Protein AF-A0A1J3HMT3-F1 (afdb_monomer_lite)

Sequence (133 aa):
KAFVSFVRAYKEHHCSHIFRWRDLAIGKLAMGYGLLYLPSISEVKQHRLSSEGFTPLKGISFDDIEFKDKYREKQRRQNLQARKEKREKGKNRSKKVVYACATTDANRVSRKRKLTGKQRQTMQTAEDEEELA

Radius of gyration: 26.02 Å; chains: 1; bounding box: 38×71×52 Å

Structure (mmCIF, N/CA/C/O backbone):
data_AF-A0A1J3HMT3-F1
#
_entry.id   AF-A0A1J3HMT3-F1
#
loop_
_atom_site.group_PDB
_atom_site.id
_atom_site.type_symbol
_atom_site.label_atom_id
_atom_site.label_alt_id
_atom_site.label_comp_id
_atom_site.label_asym_id
_atom_site.label_entity_id
_atom_site.label_seq_id
_atom_site.pdbx_PDB_ins_code
_atom_site.Cartn_x
_atom_site.Cartn_y
_atom_site.Cartn_z
_atom_site.occupancy
_atom_site.B_iso_or_equiv
_atom_site.auth_seq_id
_atom_site.auth_comp_id
_atom_site.auth_asym_id
_atom_site.auth_atom_id
_atom_site.pdbx_PDB_model_num
ATOM 1 N N . LYS A 1 1 ? 4.831 -7.161 6.206 1.00 76.56 1 LYS A N 1
ATOM 2 C CA . LYS A 1 1 ? 5.228 -5.831 5.660 1.00 76.56 1 LYS A CA 1
ATOM 3 C C . LYS A 1 1 ? 5.942 -5.909 4.295 1.00 76.56 1 LYS A C 1
ATOM 5 O O . LYS A 1 1 ? 6.246 -4.858 3.751 1.00 76.56 1 LYS A O 1
ATOM 10 N N . ALA A 1 2 ? 6.146 -7.102 3.718 1.00 87.12 2 ALA A N 1
ATOM 11 C CA . ALA A 1 2 ? 6.995 -7.330 2.542 1.00 87.12 2 ALA A CA 1
ATOM 12 C C . ALA A 1 2 ? 6.650 -6.493 1.293 1.00 87.12 2 ALA A C 1
ATOM 14 O O . ALA A 1 2 ? 7.535 -5.894 0.693 1.00 87.12 2 ALA A O 1
ATOM 15 N N . PHE A 1 3 ? 5.369 -6.390 0.930 1.00 89.12 3 PHE A N 1
ATOM 16 C CA . PHE A 1 3 ? 4.958 -5.639 -0.261 1.00 89.12 3 PHE A CA 1
ATOM 17 C C . PHE A 1 3 ? 5.327 -4.149 -0.187 1.00 89.12 3 PHE A C 1
ATOM 19 O O . PHE A 1 3 ? 5.867 -3.580 -1.127 1.00 89.12 3 PHE A O 1
ATOM 26 N N . VAL A 1 4 ? 5.087 -3.512 0.963 1.00 88.00 4 VAL A N 1
ATOM 27 C CA . VAL A 1 4 ? 5.377 -2.082 1.143 1.00 88.00 4 VAL A CA 1
ATOM 28 C C . VAL A 1 4 ? 6.882 -1.817 1.122 1.00 88.00 4 VAL A C 1
ATOM 30 O O . VAL A 1 4 ? 7.311 -0.821 0.548 1.00 88.00 4 VAL A O 1
ATOM 33 N N . SER A 1 5 ? 7.688 -2.701 1.718 1.00 89.69 5 SER A N 1
ATOM 34 C CA . SER A 1 5 ? 9.148 -2.581 1.651 1.00 89.69 5 SER A CA 1
ATOM 35 C C . SER A 1 5 ? 9.673 -2.767 0.229 1.00 89.69 5 SER A C 1
ATOM 37 O O . SER A 1 5 ? 10.544 -2.008 -0.173 1.00 89.69 5 SER A O 1
ATOM 39 N N . PHE A 1 6 ? 9.111 -3.698 -0.548 1.00 90.06 6 PHE A N 1
ATOM 40 C CA . PHE A 1 6 ? 9.486 -3.885 -1.952 1.00 90.06 6 PHE A CA 1
ATOM 41 C C . PHE A 1 6 ? 9.206 -2.628 -2.783 1.00 90.06 6 PHE A C 1
ATOM 43 O O . PHE A 1 6 ? 10.092 -2.126 -3.468 1.00 90.06 6 PHE A O 1
ATOM 50 N N . VAL A 1 7 ? 7.995 -2.073 -2.673 1.00 88.25 7 VAL A N 1
ATOM 51 C CA . VAL A 1 7 ? 7.603 -0.867 -3.420 1.00 88.25 7 VAL A CA 1
ATOM 52 C C . VAL A 1 7 ? 8.494 0.328 -3.054 1.00 88.25 7 VAL A C 1
ATOM 54 O O . VAL A 1 7 ? 8.882 1.097 -3.929 1.00 88.25 7 VAL A O 1
ATOM 57 N N . ARG A 1 8 ? 8.869 0.473 -1.776 1.00 87.25 8 ARG A N 1
ATOM 58 C CA . ARG A 1 8 ? 9.806 1.522 -1.338 1.00 87.25 8 ARG A CA 1
ATOM 59 C C . ARG A 1 8 ? 11.220 1.302 -1.865 1.00 87.25 8 ARG A C 1
ATOM 61 O O . ARG A 1 8 ? 11.795 2.241 -2.399 1.00 87.25 8 ARG A O 1
ATOM 68 N N . ALA A 1 9 ? 11.739 0.080 -1.787 1.00 88.75 9 ALA A N 1
ATOM 69 C CA . ALA A 1 9 ? 13.057 -0.251 -2.323 1.00 88.75 9 ALA A CA 1
ATOM 70 C C . ALA A 1 9 ? 13.135 0.010 -3.835 1.00 88.75 9 ALA A C 1
ATOM 72 O O . ALA A 1 9 ? 14.113 0.577 -4.308 1.00 88.75 9 ALA A O 1
ATOM 73 N N . TYR A 1 10 ? 12.076 -0.316 -4.583 1.00 88.56 10 TYR A N 1
ATOM 74 C CA . TYR A 1 10 ? 12.003 -0.051 -6.021 1.00 88.56 10 TYR A CA 1
ATOM 75 C C . TYR A 1 10 ? 12.016 1.457 -6.339 1.00 88.56 10 TYR A C 1
ATOM 77 O O . TYR A 1 10 ? 12.566 1.874 -7.353 1.00 88.56 10 TYR A O 1
ATOM 85 N N . LYS A 1 11 ? 11.443 2.291 -5.460 1.00 85.31 11 LYS A N 1
ATOM 86 C CA . LYS A 1 11 ? 11.442 3.757 -5.596 1.00 85.31 11 LYS A CA 1
ATOM 87 C C . LYS A 1 11 ? 12.795 4.383 -5.272 1.00 85.31 11 LYS A C 1
ATOM 89 O O . LYS A 1 11 ? 13.205 5.330 -5.931 1.00 85.31 11 LYS A O 1
ATOM 94 N N . GLU A 1 12 ? 13.426 3.908 -4.203 1.00 88.25 12 GLU A N 1
ATOM 95 C CA . GLU A 1 12 ? 14.674 4.453 -3.655 1.00 88.25 12 GLU A CA 1
ATOM 96 C C . GLU A 1 12 ? 15.915 3.933 -4.407 1.00 88.25 12 GLU A C 1
ATOM 98 O O . GLU A 1 12 ? 17.033 4.361 -4.135 1.00 88.25 12 GLU A O 1
ATOM 103 N N . HIS A 1 13 ? 15.731 3.036 -5.380 1.00 89.31 13 HIS A N 1
ATOM 104 C CA . HIS A 1 13 ? 16.812 2.466 -6.170 1.00 89.31 13 HIS A CA 1
ATOM 105 C C . HIS A 1 13 ? 17.491 3.503 -7.085 1.00 89.31 13 HIS A C 1
ATOM 107 O O . HIS A 1 13 ? 16.830 4.267 -7.788 1.00 89.31 13 HIS A O 1
ATOM 113 N N . HIS A 1 14 ? 18.827 3.480 -7.144 1.00 85.75 14 HIS A N 1
ATOM 114 C CA . HIS A 1 14 ? 19.615 4.443 -7.927 1.00 85.75 14 HIS A CA 1
ATOM 115 C C . HIS A 1 14 ? 19.499 4.254 -9.452 1.00 85.75 14 HIS A C 1
ATOM 117 O O . HIS A 1 14 ? 19.577 5.225 -10.203 1.00 85.75 14 HIS A O 1
ATOM 123 N N . CYS A 1 15 ? 19.265 3.030 -9.938 1.00 85.44 15 CYS A N 1
ATOM 124 C CA . CYS A 1 15 ? 19.120 2.756 -11.376 1.00 85.44 15 CYS A CA 1
ATOM 125 C C . CYS A 1 15 ? 17.690 3.013 -11.878 1.00 85.44 15 CYS A C 1
ATOM 127 O O . CYS A 1 15 ? 16.940 2.074 -12.152 1.00 85.44 15 CYS A O 1
ATOM 129 N N . SER A 1 16 ? 17.334 4.285 -12.038 1.00 81.12 16 SER A N 1
ATOM 130 C CA . SER A 1 16 ? 16.023 4.729 -12.538 1.00 81.12 16 SER A CA 1
ATOM 131 C C . SER A 1 16 ? 15.735 4.337 -13.995 1.00 81.12 16 SER A C 1
ATOM 133 O O . SER A 1 16 ? 14.574 4.261 -14.397 1.00 81.12 16 SER A O 1
ATOM 135 N N . HIS A 1 17 ? 16.778 4.079 -14.794 1.00 84.50 17 HIS A N 1
ATOM 136 C CA . HIS A 1 17 ? 16.636 3.721 -16.208 1.00 84.50 17 HIS A CA 1
ATOM 137 C C . HIS A 1 17 ? 16.177 2.270 -16.421 1.00 84.50 17 HIS A C 1
ATOM 139 O O . HIS A 1 17 ? 15.362 1.998 -17.304 1.00 84.50 17 HIS A O 1
ATOM 145 N N . ILE A 1 18 ? 16.684 1.352 -15.592 1.00 87.50 18 ILE A N 1
ATOM 146 C CA . ILE A 1 18 ? 16.323 -0.073 -15.614 1.00 87.50 18 ILE A CA 1
ATOM 147 C C . ILE A 1 18 ? 15.034 -0.282 -14.814 1.00 87.50 18 ILE A C 1
ATOM 149 O O . ILE A 1 18 ? 14.091 -0.908 -15.293 1.00 87.50 18 ILE A O 1
ATOM 153 N N . PHE A 1 19 ? 14.962 0.299 -13.613 1.00 85.50 19 PHE A N 1
ATOM 154 C CA . PHE A 1 19 ? 13.792 0.220 -12.744 1.00 85.50 19 PHE A CA 1
ATOM 155 C C . PHE A 1 19 ? 12.922 1.458 -12.908 1.00 85.50 19 PHE A C 1
ATOM 157 O O . PHE A 1 19 ? 12.933 2.395 -12.105 1.00 85.50 19 PHE A O 1
ATOM 164 N N . ARG A 1 20 ? 12.166 1.470 -14.004 1.00 85.69 20 ARG A N 1
ATOM 165 C CA . ARG A 1 20 ? 11.267 2.575 -14.320 1.00 85.69 20 ARG A CA 1
ATOM 166 C C . ARG A 1 20 ? 10.054 2.527 -13.408 1.00 85.69 20 ARG A C 1
ATOM 168 O O . ARG A 1 20 ? 9.203 1.650 -13.516 1.00 85.69 20 ARG A O 1
ATOM 175 N N . TRP A 1 21 ? 9.931 3.542 -12.560 1.00 83.44 21 TRP A N 1
ATOM 176 C CA . TRP A 1 21 ? 8.816 3.659 -11.621 1.00 83.44 21 TRP A CA 1
ATOM 177 C C . TRP A 1 21 ? 7.437 3.593 -12.291 1.00 83.44 21 TRP A C 1
ATOM 179 O O . TRP A 1 21 ? 6.523 2.980 -11.756 1.00 83.44 21 TRP A O 1
ATOM 189 N N . ARG A 1 22 ? 7.282 4.215 -13.466 1.00 82.88 22 ARG A N 1
ATOM 190 C CA . ARG A 1 22 ? 5.994 4.312 -14.177 1.00 82.88 22 ARG A CA 1
ATOM 191 C C . ARG A 1 22 ? 5.522 2.977 -14.749 1.00 82.88 22 ARG A C 1
ATOM 193 O O . ARG A 1 22 ? 4.321 2.751 -14.824 1.00 82.88 22 ARG A O 1
ATOM 200 N N . ASP A 1 23 ? 6.464 2.107 -15.096 1.00 85.19 23 ASP A N 1
ATOM 201 C CA . ASP A 1 23 ? 6.190 0.845 -15.787 1.00 85.19 23 ASP A CA 1
ATOM 202 C C . ASP A 1 23 ? 5.950 -0.301 -14.784 1.00 85.19 23 ASP A C 1
ATOM 204 O O . ASP A 1 23 ? 5.659 -1.436 -15.164 1.00 85.19 23 ASP A O 1
ATOM 208 N N . LEU A 1 24 ? 6.046 -0.018 -13.478 1.00 86.25 24 LEU A N 1
ATOM 209 C CA . LEU A 1 24 ? 5.816 -1.001 -12.430 1.00 86.25 24 LEU A CA 1
ATOM 210 C C . LEU A 1 24 ? 4.320 -1.332 -12.307 1.00 86.25 24 LEU A C 1
ATOM 212 O O . LEU A 1 24 ? 3.525 -0.565 -11.758 1.00 86.25 24 LEU A O 1
ATOM 216 N N . ALA A 1 25 ? 3.949 -2.533 -12.752 1.00 87.06 25 ALA A N 1
ATOM 217 C CA . ALA A 1 25 ? 2.598 -3.075 -12.622 1.00 87.06 25 ALA A CA 1
ATOM 218 C C . ALA A 1 25 ? 2.307 -3.541 -11.183 1.00 87.06 25 ALA A C 1
ATOM 220 O O . ALA A 1 25 ? 2.384 -4.727 -10.847 1.00 87.06 25 ALA A O 1
ATOM 221 N N . ILE A 1 26 ? 1.940 -2.594 -10.318 1.00 87.19 26 ILE A N 1
ATOM 222 C CA . ILE A 1 26 ? 1.659 -2.857 -8.899 1.00 87.19 26 ILE A CA 1
ATOM 223 C C . ILE A 1 26 ? 0.463 -3.787 -8.711 1.00 87.19 26 ILE A C 1
ATOM 225 O O . ILE A 1 26 ? 0.464 -4.585 -7.776 1.00 87.19 26 ILE A O 1
ATOM 229 N N . GLY A 1 27 ? -0.543 -3.715 -9.587 1.00 86.56 27 GLY A N 1
ATOM 230 C CA . GLY A 1 27 ? -1.726 -4.563 -9.464 1.00 86.56 27 GLY A CA 1
ATOM 231 C C . GLY A 1 27 ? -1.393 -6.052 -9.581 1.00 86.56 27 GLY A C 1
ATOM 232 O O . GLY A 1 27 ? -1.704 -6.828 -8.679 1.00 86.56 27 GLY A O 1
ATOM 233 N N . LYS A 1 28 ? -0.654 -6.431 -10.631 1.00 87.94 28 LYS A N 1
ATOM 234 C CA . LYS A 1 28 ? -0.172 -7.808 -10.839 1.00 87.94 28 LYS A CA 1
ATOM 235 C C . LYS A 1 28 ? 0.776 -8.265 -9.731 1.00 87.94 28 LYS A C 1
ATOM 237 O O . LYS A 1 28 ? 0.662 -9.387 -9.246 1.00 87.94 28 LYS A O 1
ATOM 242 N N . LEU A 1 29 ? 1.674 -7.382 -9.289 1.00 89.62 29 LEU A N 1
ATOM 243 C CA . LEU A 1 29 ? 2.557 -7.666 -8.160 1.00 89.62 29 LEU A CA 1
ATOM 244 C C . LEU A 1 29 ? 1.746 -7.969 -6.895 1.00 89.62 29 LEU A C 1
ATOM 246 O O . LEU A 1 29 ? 2.030 -8.932 -6.190 1.00 89.62 29 LEU A O 1
ATOM 250 N N . ALA A 1 30 ? 0.709 -7.177 -6.622 1.00 89.19 30 ALA A N 1
ATOM 251 C CA . ALA A 1 30 ? -0.132 -7.375 -5.453 1.00 89.19 30 ALA A CA 1
ATOM 252 C C . ALA A 1 30 ? -0.873 -8.721 -5.488 1.00 89.19 30 ALA A C 1
ATOM 254 O O . ALA A 1 30 ? -0.981 -9.375 -4.449 1.00 89.19 30 ALA A O 1
ATOM 255 N N . MET A 1 31 ? -1.301 -9.160 -6.676 1.00 88.31 31 MET A N 1
ATOM 256 C CA . MET A 1 31 ? -1.862 -10.498 -6.880 1.00 88.31 31 MET A CA 1
ATOM 257 C C . MET A 1 31 ? -0.831 -11.602 -6.611 1.00 88.31 31 MET A C 1
ATOM 259 O O . MET A 1 31 ? -1.147 -12.556 -5.907 1.00 88.31 31 MET A O 1
ATOM 263 N N . GLY A 1 32 ? 0.413 -11.452 -7.083 1.00 88.12 32 GLY A N 1
ATOM 264 C CA . GLY A 1 32 ? 1.499 -12.405 -6.804 1.00 88.12 32 GLY A CA 1
ATOM 265 C C . GLY A 1 32 ? 1.869 -12.499 -5.318 1.00 88.12 32 GLY A C 1
ATOM 266 O O . GLY A 1 32 ? 2.199 -13.572 -4.826 1.00 88.12 32 GLY A O 1
ATOM 267 N N . TYR A 1 33 ? 1.743 -11.395 -4.575 1.00 88.75 33 TYR A N 1
ATOM 268 C CA . TYR A 1 33 ? 1.884 -11.380 -3.113 1.00 88.75 33 TYR A CA 1
ATOM 269 C C . TYR A 1 33 ? 0.647 -11.915 -2.364 1.00 88.75 33 TYR A C 1
ATOM 271 O O . TYR A 1 33 ? 0.683 -11.984 -1.133 1.00 88.75 33 TYR A O 1
ATOM 279 N N . GLY A 1 34 ? -0.447 -12.254 -3.058 1.00 88.12 34 GLY A N 1
ATOM 280 C CA . GLY A 1 34 ? -1.682 -12.748 -2.442 1.00 88.12 34 GLY A CA 1
ATOM 281 C C . GLY A 1 34 ? -2.396 -11.705 -1.576 1.00 88.12 34 GLY A C 1
ATOM 282 O O . GLY A 1 34 ? -2.993 -12.039 -0.551 1.00 88.12 34 GLY A O 1
ATOM 283 N N . LEU A 1 35 ? -2.303 -10.420 -1.930 1.00 88.25 35 LEU A N 1
ATOM 284 C CA . LEU A 1 35 ? -2.940 -9.353 -1.159 1.00 88.25 35 LEU A CA 1
ATOM 285 C C . LEU A 1 35 ? -4.463 -9.386 -1.319 1.00 88.25 35 LEU A C 1
ATOM 287 O O . LEU A 1 35 ? -4.989 -9.215 -2.411 1.00 88.25 35 LEU A O 1
ATOM 291 N N . LEU A 1 36 ? -5.174 -9.494 -0.196 1.00 85.62 36 LEU A N 1
ATOM 292 C CA . LEU A 1 36 ? -6.639 -9.381 -0.150 1.00 85.62 36 LEU A CA 1
ATOM 293 C C . LEU A 1 36 ? -7.108 -7.938 -0.405 1.00 85.62 36 LEU A C 1
ATOM 295 O O . LEU A 1 36 ? -8.174 -7.696 -0.967 1.00 85.62 36 LEU A O 1
ATOM 299 N N . TYR A 1 37 ? -6.291 -6.973 0.027 1.00 84.00 37 TYR A N 1
ATOM 300 C CA . TYR A 1 37 ? -6.528 -5.541 -0.096 1.00 84.00 37 TYR A CA 1
ATOM 301 C C . TYR A 1 37 ? -5.213 -4.806 -0.371 1.00 84.00 37 TYR A C 1
ATOM 303 O O . TYR A 1 37 ? -4.179 -5.112 0.228 1.00 84.00 37 TYR A O 1
ATOM 311 N N . LEU A 1 38 ? -5.261 -3.800 -1.247 1.00 83.44 38 LEU A N 1
ATOM 312 C CA . LEU A 1 38 ? -4.114 -2.949 -1.553 1.00 83.44 38 LEU A CA 1
ATOM 313 C C . LEU A 1 38 ? -3.806 -2.010 -0.376 1.00 83.44 38 LEU A C 1
ATOM 315 O O . LEU A 1 38 ? -4.629 -1.156 -0.037 1.00 83.44 38 LEU A O 1
ATOM 319 N N . PRO A 1 39 ? -2.614 -2.088 0.240 1.00 83.19 39 PRO A N 1
ATOM 320 C CA . PRO A 1 39 ? -2.260 -1.199 1.333 1.00 83.19 39 PRO A CA 1
ATOM 321 C C . PRO A 1 39 ? -2.239 0.259 0.862 1.00 83.19 39 PRO A C 1
ATOM 323 O O . PRO A 1 39 ? -1.728 0.602 -0.201 1.00 83.19 39 PRO A O 1
ATOM 326 N N . SER A 1 40 ? -2.790 1.141 1.694 1.00 75.00 40 SER A N 1
ATOM 327 C CA . SER A 1 40 ? -2.977 2.555 1.369 1.00 75.00 40 SER A CA 1
ATOM 328 C C . SER A 1 40 ? -1.685 3.360 1.578 1.00 75.00 40 SER A C 1
ATOM 330 O O . SER A 1 40 ? -1.560 4.108 2.552 1.00 75.00 40 SER A O 1
ATOM 332 N N . ILE A 1 41 ? -0.717 3.193 0.677 1.00 80.31 41 ILE A N 1
ATOM 333 C CA . ILE A 1 41 ? 0.587 3.880 0.700 1.00 80.31 41 ILE A CA 1
ATOM 334 C C . ILE A 1 41 ? 0.581 5.159 -0.154 1.00 80.31 41 ILE A C 1
ATOM 336 O O . ILE A 1 41 ? -0.219 5.289 -1.083 1.00 80.31 41 ILE A O 1
ATOM 340 N N . SER A 1 42 ? 1.444 6.124 0.181 1.00 68.94 42 SER A N 1
ATOM 341 C CA . SER A 1 42 ? 1.585 7.417 -0.520 1.00 68.94 42 SER A CA 1
ATOM 342 C C . SER A 1 42 ? 1.800 7.255 -2.021 1.00 68.94 42 SER A C 1
ATOM 344 O O . SER A 1 42 ? 1.255 8.014 -2.817 1.00 68.94 42 SER A O 1
ATOM 346 N N . GLU A 1 43 ? 2.552 6.227 -2.383 1.00 72.44 43 GLU A N 1
ATOM 347 C CA . GLU A 1 43 ? 2.962 5.872 -3.733 1.00 72.44 43 GLU A CA 1
ATOM 348 C C . GLU A 1 43 ? 1.760 5.495 -4.606 1.00 72.44 43 GLU A C 1
ATOM 350 O O . GLU A 1 43 ? 1.623 5.979 -5.727 1.00 72.44 43 GLU A O 1
ATOM 355 N N . VAL A 1 44 ? 0.850 4.683 -4.063 1.00 69.56 44 VAL A N 1
ATOM 356 C CA . VAL A 1 44 ? -0.364 4.228 -4.758 1.00 69.56 44 VAL A CA 1
ATOM 357 C C . VAL A 1 44 ? -1.424 5.332 -4.777 1.00 69.56 44 VAL A C 1
ATOM 359 O O . VAL A 1 44 ? -2.122 5.509 -5.772 1.00 69.56 44 VAL A O 1
ATOM 362 N N . LYS A 1 45 ? -1.514 6.138 -3.711 1.00 67.00 45 LYS A N 1
ATOM 363 C CA . LYS A 1 45 ? -2.477 7.251 -3.612 1.00 67.00 45 LYS A CA 1
ATOM 364 C C . LYS A 1 45 ? -2.258 8.358 -4.638 1.00 67.00 45 LYS A C 1
ATOM 366 O O . LYS A 1 45 ? -3.201 9.065 -4.965 1.00 67.00 45 LYS A O 1
ATOM 371 N N . GLN A 1 46 ? -1.031 8.542 -5.118 1.00 66.25 46 GLN A N 1
ATOM 372 C CA . GLN A 1 46 ? -0.712 9.604 -6.073 1.00 66.25 46 GLN A CA 1
ATOM 373 C C . GLN A 1 46 ? -1.099 9.259 -7.525 1.00 66.25 46 GLN A C 1
ATOM 375 O O . GLN A 1 46 ? -0.785 10.046 -8.417 1.00 66.25 46 GLN A O 1
ATOM 380 N N . HIS A 1 47 ? -1.761 8.114 -7.771 1.00 61.94 47 HIS A N 1
ATOM 381 C CA . HIS A 1 47 ? -2.158 7.625 -9.104 1.00 61.94 47 HIS A CA 1
ATOM 382 C C . HIS A 1 47 ? -1.001 7.581 -10.119 1.00 61.94 47 HIS A C 1
ATOM 384 O O . HIS A 1 47 ? -1.210 7.640 -11.325 1.00 61.94 47 HIS A O 1
ATOM 390 N N . ARG A 1 48 ? 0.246 7.490 -9.641 1.00 62.84 48 ARG A N 1
ATOM 391 C CA . ARG A 1 48 ? 1.443 7.456 -10.500 1.00 62.84 48 ARG A CA 1
ATOM 392 C C . ARG A 1 48 ? 1.754 6.065 -11.042 1.00 62.84 48 ARG A C 1
ATOM 394 O O . ARG A 1 48 ? 2.692 5.929 -11.815 1.00 62.84 48 ARG A O 1
ATOM 401 N N . LEU A 1 49 ? 1.010 5.062 -10.591 1.00 69.00 49 LEU A N 1
ATOM 402 C CA . LEU A 1 49 ? 1.284 3.648 -10.791 1.00 69.00 49 LEU A CA 1
ATOM 403 C C . LEU A 1 49 ? 0.010 2.971 -11.276 1.00 69.00 49 LEU A C 1
ATOM 405 O O . LEU A 1 49 ? -1.059 3.186 -10.695 1.00 69.00 49 LEU A O 1
ATOM 409 N N . SER A 1 50 ? 0.130 2.142 -12.309 1.00 68.81 50 SER A N 1
ATOM 410 C CA . SER A 1 50 ? -1.004 1.389 -12.833 1.00 68.81 50 SER A CA 1
ATOM 411 C C . SER A 1 50 ? -1.443 0.328 -11.822 1.00 68.81 50 SER A C 1
ATOM 413 O O . SER A 1 50 ? -0.736 -0.643 -11.544 1.00 68.81 50 SER A O 1
ATOM 415 N N . SER A 1 51 ? -2.646 0.506 -11.270 1.00 69.81 51 SER A N 1
ATOM 416 C CA . SER A 1 51 ? -3.341 -0.488 -10.439 1.00 69.81 51 SER A CA 1
ATOM 417 C C . SER A 1 51 ? -4.035 -1.575 -11.271 1.00 69.81 51 SER A C 1
ATOM 419 O O . SER A 1 51 ? -4.870 -2.318 -10.758 1.00 69.81 51 SER A O 1
ATOM 421 N N . GLU A 1 52 ? -3.720 -1.652 -12.563 1.00 76.44 52 GLU A N 1
ATOM 422 C CA . GLU A 1 52 ? -4.297 -2.612 -13.494 1.00 76.44 52 GLU A CA 1
ATOM 423 C C . GLU A 1 52 ? -3.924 -4.048 -13.110 1.00 76.44 52 GLU A C 1
ATOM 425 O O . GLU A 1 52 ? -2.779 -4.359 -12.769 1.00 76.44 52 GLU A O 1
ATOM 430 N N . GLY A 1 53 ? -4.920 -4.932 -13.153 1.00 77.69 53 GLY A N 1
ATOM 431 C CA . GLY A 1 53 ? -4.755 -6.347 -12.824 1.00 77.69 53 GLY A CA 1
ATOM 432 C C . GLY A 1 53 ? -4.806 -6.681 -11.332 1.00 77.69 53 GLY A C 1
ATOM 433 O O . GLY A 1 53 ? -4.479 -7.808 -10.979 1.00 77.69 53 GLY A O 1
ATOM 434 N N . PHE A 1 54 ? -5.213 -5.754 -10.456 1.00 84.31 54 PHE A N 1
ATOM 435 C CA . PHE A 1 54 ? -5.582 -6.104 -9.082 1.00 84.31 54 PHE A CA 1
ATOM 436 C C . PHE A 1 54 ? -7.075 -6.408 -8.978 1.00 84.31 54 PHE A C 1
ATOM 438 O O . PHE A 1 54 ? -7.913 -5.554 -9.276 1.00 84.31 54 PHE A O 1
ATOM 445 N N . THR A 1 55 ? -7.411 -7.598 -8.493 1.00 83.12 55 THR A N 1
ATOM 446 C CA . THR A 1 55 ? -8.793 -7.979 -8.203 1.00 83.12 55 THR A CA 1
ATOM 447 C C . THR A 1 55 ? -8.968 -8.054 -6.688 1.00 83.12 55 THR A C 1
ATOM 449 O O . THR A 1 55 ? -8.547 -9.041 -6.085 1.00 83.12 55 THR A O 1
ATOM 452 N N . PRO A 1 56 ? -9.557 -7.027 -6.042 1.00 81.06 56 PRO A N 1
ATOM 453 C CA . PRO A 1 56 ? -9.818 -7.086 -4.611 1.00 81.06 56 PRO A CA 1
ATOM 454 C C . PRO A 1 56 ? -10.784 -8.226 -4.313 1.00 81.06 56 PRO A C 1
ATOM 456 O O . PRO A 1 56 ? -11.762 -8.431 -5.042 1.00 81.06 56 PRO A O 1
ATOM 459 N N . LEU A 1 57 ? -10.540 -8.930 -3.212 1.00 79.44 57 LEU A N 1
ATOM 460 C CA . LEU A 1 57 ? -11.440 -9.982 -2.775 1.00 79.44 57 LEU A CA 1
ATOM 461 C C . LEU A 1 57 ? -12.769 -9.353 -2.324 1.00 79.44 57 LEU A C 1
ATOM 463 O O . LEU A 1 57 ? -12.808 -8.546 -1.394 1.00 79.44 57 LEU A O 1
ATOM 467 N N . LYS A 1 58 ? -13.858 -9.691 -3.020 1.00 74.00 58 LYS A N 1
ATOM 468 C CA . LYS A 1 58 ? -15.207 -9.193 -2.726 1.00 74.00 58 LYS A CA 1
ATOM 469 C C . LYS A 1 58 ? -15.879 -10.118 -1.710 1.00 74.00 58 LYS A C 1
ATOM 471 O O . LYS A 1 58 ? -15.853 -11.329 -1.886 1.00 74.00 58 LYS A O 1
ATOM 476 N N . GLY A 1 59 ? -16.491 -9.540 -0.676 1.00 73.94 59 GLY A N 1
ATOM 477 C CA . GLY A 1 59 ? -17.316 -10.271 0.297 1.00 73.94 59 GLY A CA 1
ATOM 478 C C . GLY A 1 59 ? -16.731 -10.414 1.704 1.00 73.94 59 GLY A C 1
ATOM 479 O O . GLY A 1 59 ? -17.407 -10.963 2.565 1.00 73.94 59 GLY A O 1
ATOM 480 N N . ILE A 1 60 ? -15.523 -9.900 1.971 1.00 75.31 60 ILE A N 1
ATOM 481 C CA . ILE A 1 60 ? -14.931 -9.920 3.318 1.00 75.31 60 ILE A CA 1
ATOM 482 C C . ILE A 1 60 ? -14.747 -8.494 3.835 1.00 75.31 60 ILE A C 1
ATOM 484 O O . ILE A 1 60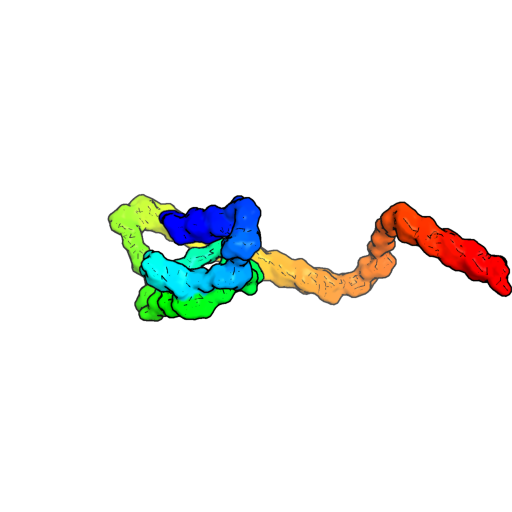 ? -13.946 -7.719 3.308 1.00 75.31 60 ILE A O 1
ATOM 488 N N . SER A 1 61 ? -15.465 -8.165 4.904 1.00 77.06 61 SER A N 1
ATOM 489 C CA . SER A 1 61 ? -15.267 -6.941 5.674 1.00 77.06 61 SER A CA 1
ATOM 490 C C . SER A 1 61 ? -14.212 -7.180 6.752 1.00 77.06 61 SER A C 1
ATOM 492 O O . SER A 1 61 ? -14.448 -7.887 7.726 1.00 77.06 61 SER A O 1
ATOM 494 N N . PHE A 1 62 ? -13.033 -6.570 6.614 1.00 75.62 62 PHE A N 1
ATOM 495 C CA . PHE A 1 62 ? -11.957 -6.702 7.613 1.00 75.62 62 PHE A CA 1
ATOM 496 C C . PHE A 1 62 ? -12.302 -6.091 8.975 1.00 75.62 62 PHE A C 1
ATOM 498 O O . PHE A 1 62 ? -11.676 -6.432 9.976 1.00 75.62 62 PHE A O 1
ATOM 505 N N . ASP A 1 63 ? -13.265 -5.170 9.015 1.00 77.88 63 ASP A N 1
ATOM 506 C CA . ASP A 1 63 ? -13.688 -4.523 10.256 1.00 77.88 63 ASP A CA 1
ATOM 507 C C . ASP A 1 63 ? -14.476 -5.476 11.170 1.00 77.88 63 ASP A C 1
ATOM 509 O O . ASP A 1 63 ? -14.405 -5.309 12.395 1.00 77.88 63 ASP A O 1
ATOM 513 N N . ASP A 1 64 ? -15.123 -6.487 10.579 1.00 82.25 64 ASP A N 1
ATOM 514 C CA . ASP A 1 64 ? -15.973 -7.475 11.254 1.00 82.25 64 ASP A CA 1
ATOM 515 C C . ASP A 1 64 ? -15.162 -8.630 11.862 1.00 82.25 64 ASP A C 1
ATOM 517 O O . ASP A 1 64 ? -15.659 -9.377 12.701 1.00 82.25 64 ASP A O 1
ATOM 521 N N . ILE A 1 65 ? -13.891 -8.772 11.474 1.00 83.69 65 ILE A N 1
ATOM 522 C CA . ILE A 1 65 ? -13.005 -9.814 11.994 1.00 83.69 65 ILE A CA 1
ATOM 523 C C . ILE A 1 65 ? -12.463 -9.371 13.357 1.00 83.69 65 ILE A C 1
ATOM 525 O O . ILE A 1 65 ? -11.652 -8.444 13.453 1.00 83.69 65 ILE A O 1
ATOM 529 N N . GLU A 1 66 ? -12.895 -10.046 14.421 1.00 87.38 66 GLU A N 1
ATOM 530 C CA . GLU A 1 66 ? -12.435 -9.771 15.782 1.00 87.38 66 GLU A CA 1
ATOM 531 C C . GLU A 1 66 ? -11.031 -10.334 16.043 1.00 87.38 66 GLU A C 1
ATOM 533 O O . GLU A 1 66 ? -10.656 -11.412 15.570 1.00 87.38 66 GLU A O 1
ATOM 538 N N . PHE A 1 67 ? -10.232 -9.617 16.838 1.00 87.25 67 PHE A N 1
ATOM 539 C CA . PHE A 1 67 ? -8.981 -10.178 17.340 1.00 87.25 67 PHE A CA 1
ATOM 540 C C . PHE A 1 67 ? -9.247 -11.264 18.388 1.00 87.25 67 PHE A C 1
ATOM 542 O O . PHE A 1 67 ? -10.074 -11.099 19.279 1.00 87.25 67 PHE A O 1
ATOM 549 N N . LYS A 1 68 ? -8.444 -12.337 18.351 1.00 90.44 68 LYS A N 1
ATOM 550 C CA . LYS A 1 68 ? -8.459 -13.401 19.372 1.00 90.44 68 LYS A CA 1
ATOM 551 C C . LYS A 1 68 ? -8.222 -12.865 20.793 1.00 90.44 68 LYS A C 1
ATOM 553 O O . LYS A 1 68 ? -8.748 -13.408 21.758 1.00 90.44 68 LYS A O 1
ATOM 558 N N . ASP A 1 69 ? -7.410 -11.816 20.917 1.00 93.38 69 ASP A N 1
ATOM 559 C CA . ASP A 1 69 ? -7.105 -11.165 22.188 1.00 93.38 69 ASP A CA 1
ATOM 560 C C . ASP A 1 69 ? -8.069 -10.001 22.467 1.00 93.38 69 ASP A C 1
ATOM 562 O O . ASP A 1 69 ? -8.122 -9.008 21.732 1.00 93.38 69 ASP A O 1
ATOM 566 N N . LYS A 1 70 ? -8.791 -10.112 23.587 1.00 90.94 70 LYS A N 1
ATOM 567 C CA . LYS A 1 70 ? -9.798 -9.149 24.047 1.00 90.94 70 LYS A CA 1
ATOM 568 C C . LYS A 1 70 ? -9.201 -7.778 24.377 1.00 90.94 70 LYS A C 1
ATOM 570 O O . LYS A 1 70 ? -9.857 -6.761 24.142 1.00 90.94 70 LYS A O 1
ATOM 575 N N . TYR A 1 71 ? -7.972 -7.718 24.899 1.00 90.81 71 TYR A N 1
ATOM 576 C CA . TYR A 1 71 ? -7.327 -6.438 25.221 1.00 90.81 71 TYR A CA 1
ATOM 577 C C . TYR A 1 71 ? -7.011 -5.658 23.942 1.00 90.81 71 TYR A C 1
ATOM 579 O O . TYR A 1 71 ? -7.353 -4.478 23.800 1.00 90.81 71 TYR A O 1
ATOM 587 N N . ARG A 1 72 ? -6.439 -6.362 22.964 1.00 89.12 72 ARG A N 1
ATOM 588 C CA . ARG A 1 72 ? -6.121 -5.814 21.646 1.00 89.12 72 ARG A CA 1
ATOM 589 C C . ARG A 1 72 ? -7.372 -5.361 20.893 1.00 89.12 72 ARG A C 1
ATOM 591 O O . ARG A 1 72 ? -7.337 -4.318 20.238 1.00 89.12 72 ARG A O 1
ATOM 598 N N . GLU A 1 73 ? -8.481 -6.088 21.019 1.00 89.06 73 GLU A N 1
ATOM 599 C CA . GLU A 1 73 ? -9.755 -5.695 20.410 1.00 89.06 73 GLU A CA 1
ATOM 600 C C . GLU A 1 73 ? -10.339 -4.427 21.050 1.00 89.06 73 GLU A C 1
ATOM 602 O O . GLU A 1 73 ? -10.772 -3.516 20.339 1.00 89.06 73 GLU A O 1
ATOM 607 N N . LYS A 1 74 ? -10.267 -4.293 22.381 1.00 89.06 74 LYS A N 1
ATOM 608 C CA . LYS A 1 74 ? -10.687 -3.065 23.077 1.00 89.06 74 LYS A CA 1
ATOM 609 C C . LYS A 1 74 ? -9.897 -1.848 22.585 1.00 89.06 74 LYS A C 1
ATOM 611 O O . LYS A 1 74 ? -10.491 -0.819 22.254 1.00 89.06 74 LYS A O 1
ATOM 616 N N . GLN A 1 75 ? -8.576 -1.979 22.469 1.00 89.94 75 GLN A N 1
ATOM 617 C CA . GLN A 1 75 ? -7.715 -0.914 21.950 1.00 89.94 75 GLN A CA 1
ATOM 618 C C . GLN A 1 75 ? -8.007 -0.604 20.471 1.00 89.94 75 GLN A C 1
ATOM 620 O O . GLN A 1 75 ? -8.041 0.565 20.073 1.00 89.94 75 GLN A O 1
ATOM 625 N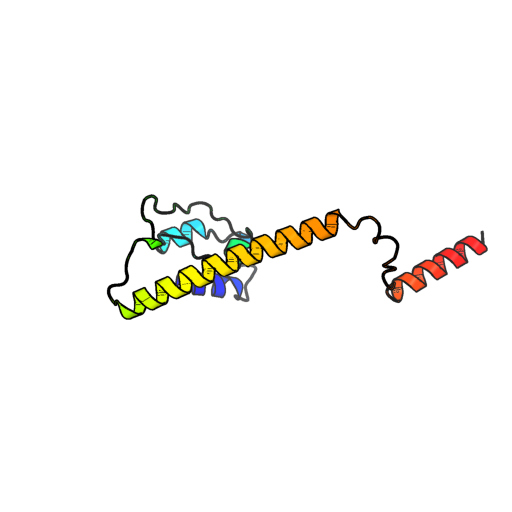 N . ARG A 1 76 ? -8.270 -1.629 19.645 1.00 88.88 76 ARG A N 1
ATOM 626 C CA . ARG A 1 76 ? -8.672 -1.454 18.239 1.00 88.88 76 ARG A CA 1
ATOM 627 C C . ARG A 1 76 ? -9.946 -0.621 18.131 1.00 88.88 76 ARG A C 1
ATOM 629 O O . ARG A 1 76 ? -9.961 0.346 17.369 1.00 88.88 76 ARG A O 1
ATOM 636 N N . ARG A 1 77 ? -10.985 -0.962 18.899 1.00 87.06 77 ARG A N 1
ATOM 637 C CA . ARG A 1 77 ? -12.280 -0.259 18.888 1.00 87.06 77 ARG A CA 1
ATOM 638 C C . ARG A 1 77 ? -12.132 1.211 19.282 1.00 87.06 77 ARG A C 1
ATOM 640 O O . ARG A 1 77 ? -12.648 2.072 18.571 1.00 87.06 77 ARG A O 1
ATOM 647 N N . GLN A 1 78 ? -11.351 1.506 20.325 1.00 90.19 78 GLN A N 1
ATOM 648 C CA . GLN A 1 78 ? -11.048 2.887 20.731 1.00 90.19 78 GLN A CA 1
ATOM 649 C C . GLN A 1 78 ? -10.331 3.671 19.621 1.00 90.19 78 GLN A C 1
ATOM 651 O O . GLN A 1 78 ? -10.734 4.780 19.268 1.00 90.19 78 GLN A O 1
ATOM 656 N N . ASN A 1 79 ? -9.308 3.075 19.002 1.00 88.38 79 ASN A N 1
ATOM 657 C CA . ASN A 1 79 ? -8.585 3.704 17.895 1.00 88.38 79 ASN A CA 1
ATOM 658 C C . ASN A 1 79 ? -9.483 3.940 16.672 1.00 88.38 79 ASN A C 1
ATOM 660 O O . ASN A 1 79 ? -9.354 4.959 15.991 1.00 88.38 79 ASN A O 1
ATOM 664 N N . LEU A 1 80 ? -10.392 3.008 16.384 1.00 86.06 80 LEU A N 1
ATOM 665 C CA . LEU A 1 80 ? -11.322 3.096 15.262 1.00 86.06 80 LEU A CA 1
ATOM 666 C C . LEU A 1 80 ? -12.337 4.228 15.472 1.00 86.06 80 LEU A C 1
ATOM 668 O O . LEU A 1 80 ? -12.559 5.015 14.548 1.00 86.06 80 LEU A O 1
ATOM 672 N N . GLN A 1 81 ? -12.877 4.370 16.686 1.00 87.62 81 GLN A N 1
ATOM 673 C CA . GLN A 1 81 ? -13.739 5.493 17.076 1.00 87.62 81 GLN A CA 1
ATOM 674 C C . GLN A 1 81 ? -13.001 6.834 16.963 1.00 87.62 81 GLN A C 1
ATOM 676 O O . GLN A 1 81 ? -13.440 7.717 16.225 1.00 87.62 81 GLN A O 1
ATOM 681 N N . ALA A 1 82 ? -11.809 6.947 17.556 1.00 89.25 82 ALA A N 1
ATOM 682 C CA . ALA A 1 82 ? -11.000 8.165 17.482 1.00 89.25 82 ALA A CA 1
ATOM 683 C C . ALA A 1 82 ? -10.664 8.566 16.031 1.00 89.25 82 ALA A C 1
ATOM 685 O O . ALA A 1 82 ? -10.599 9.752 15.689 1.00 89.25 82 ALA A O 1
ATOM 686 N N . ARG A 1 83 ? -10.455 7.586 15.141 1.00 85.69 83 ARG A N 1
ATOM 687 C CA . ARG A 1 83 ? -10.176 7.836 13.719 1.00 85.69 83 ARG A CA 1
ATOM 688 C C . ARG A 1 83 ? -11.420 8.296 12.954 1.00 85.69 83 ARG A C 1
ATOM 690 O O . ARG A 1 83 ? -11.284 9.156 12.080 1.00 85.69 83 ARG A O 1
ATOM 697 N N . LYS A 1 84 ? -12.607 7.769 13.281 1.00 85.38 84 LYS A N 1
ATOM 698 C CA . LYS A 1 84 ? -13.896 8.234 12.732 1.00 85.38 84 LYS A CA 1
ATOM 699 C C . LYS A 1 84 ? -14.163 9.687 13.133 1.00 85.38 84 LYS A C 1
ATOM 701 O O . LYS A 1 84 ? -14.338 10.526 12.250 1.00 85.38 84 LYS A O 1
ATOM 706 N N . GLU A 1 85 ? -14.027 10.014 14.416 1.00 85.75 85 GLU A N 1
ATOM 707 C CA . GLU A 1 85 ? -14.220 11.382 14.917 1.00 85.75 85 GLU A CA 1
ATOM 708 C C . GLU A 1 85 ? -13.251 12.392 14.287 1.00 85.75 85 GLU A C 1
ATOM 710 O O . GLU A 1 85 ? -13.647 13.487 13.880 1.00 85.75 85 GLU A O 1
ATOM 715 N N . LYS A 1 86 ? -11.961 12.040 14.165 1.00 83.56 86 LYS A N 1
ATOM 716 C CA . LYS A 1 86 ? -10.970 12.904 13.497 1.00 83.56 86 LYS A CA 1
ATOM 717 C C . LYS A 1 86 ? -11.324 13.147 12.029 1.00 83.56 86 LYS A C 1
ATOM 719 O O . LYS A 1 86 ? -11.139 14.261 11.534 1.00 83.56 86 LYS A O 1
ATOM 724 N N . ARG A 1 87 ? -11.844 12.131 11.332 1.00 80.38 87 ARG A N 1
ATOM 725 C CA . ARG A 1 87 ? -12.256 12.246 9.925 1.00 80.38 87 ARG A CA 1
ATOM 726 C C . ARG A 1 87 ? -13.470 13.162 9.768 1.00 80.38 87 ARG A C 1
ATOM 728 O O . ARG A 1 87 ? -13.487 13.979 8.849 1.00 80.38 87 ARG A O 1
ATOM 735 N N . GLU A 1 88 ? -14.441 13.078 10.671 1.00 76.56 88 GLU A N 1
ATOM 736 C CA . GLU A 1 88 ? -15.618 13.957 10.679 1.00 76.56 88 GLU A CA 1
ATOM 737 C C . GLU A 1 88 ? -15.246 15.409 10.993 1.00 76.56 88 GLU A C 1
ATOM 739 O O . GLU A 1 88 ? -15.598 16.319 10.237 1.00 76.56 88 GLU A O 1
ATOM 744 N N . LYS A 1 89 ? -14.424 15.633 12.026 1.00 73.62 89 LYS A N 1
ATOM 745 C CA . LYS A 1 89 ? -13.913 16.971 12.372 1.00 73.62 89 LYS A CA 1
ATOM 746 C C . LYS A 1 89 ? -13.091 17.585 11.228 1.00 73.62 89 LYS A C 1
ATOM 748 O O . LYS A 1 89 ? -13.229 18.774 10.943 1.00 73.62 89 LYS A O 1
ATOM 753 N N . GLY A 1 90 ? -12.281 16.789 10.525 1.00 71.50 90 GLY A N 1
ATOM 754 C CA . GLY A 1 90 ? -11.520 17.231 9.349 1.00 71.50 90 GLY A CA 1
ATOM 755 C C . GLY A 1 90 ? -12.396 17.584 8.137 1.00 71.50 90 GLY A C 1
ATOM 756 O O . GLY A 1 90 ? -12.137 18.575 7.447 1.00 71.50 90 GLY A O 1
ATOM 757 N N . LYS A 1 9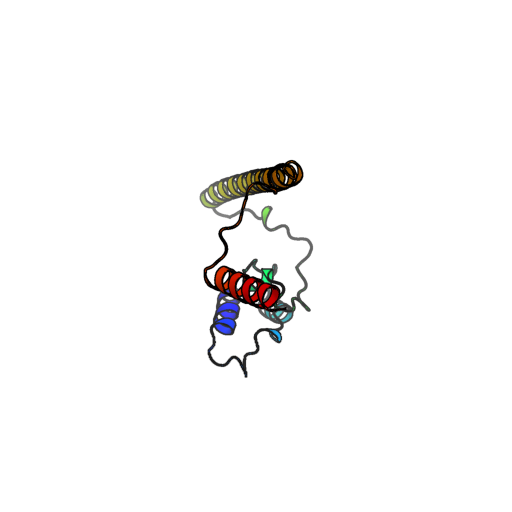1 ? -13.476 16.828 7.898 1.00 63.47 91 LYS A N 1
ATOM 758 C CA . LYS A 1 91 ? -14.437 17.110 6.817 1.00 63.47 91 LYS A CA 1
ATOM 759 C C . LYS A 1 91 ? -15.244 18.383 7.099 1.00 63.47 91 LYS A C 1
ATOM 761 O O . LYS A 1 91 ? -15.479 19.172 6.190 1.00 63.47 91 LYS A O 1
ATOM 766 N N . ASN A 1 92 ? -15.590 18.636 8.360 1.00 61.25 92 ASN A N 1
ATOM 767 C CA . ASN A 1 92 ? -16.272 19.872 8.755 1.00 61.25 92 ASN A CA 1
ATOM 768 C C . ASN A 1 92 ? -15.339 21.092 8.709 1.00 61.25 92 ASN A C 1
ATOM 770 O O . ASN A 1 92 ? -15.752 22.160 8.260 1.00 61.25 92 ASN A O 1
ATOM 774 N N . ARG A 1 93 ? -14.061 20.940 9.084 1.00 60.16 93 ARG A N 1
ATOM 775 C CA . ARG A 1 93 ? -13.054 22.008 8.942 1.00 60.16 93 ARG A CA 1
ATOM 776 C C . ARG A 1 93 ? -12.784 22.374 7.481 1.00 60.16 93 ARG A C 1
ATOM 778 O O . ARG A 1 93 ? -12.768 23.556 7.161 1.00 60.16 93 ARG A O 1
ATOM 785 N N . SER A 1 94 ? -12.621 21.392 6.595 1.00 59.19 94 SER A N 1
ATOM 786 C CA . SER A 1 94 ? -12.412 21.652 5.159 1.00 59.19 94 SER A CA 1
ATOM 787 C C . SER A 1 94 ? -13.629 22.314 4.506 1.00 59.19 94 SER A C 1
ATOM 789 O O . SER A 1 94 ? -13.458 23.295 3.789 1.00 59.19 94 SER A O 1
ATOM 791 N N . LYS A 1 95 ? -14.856 21.881 4.830 1.00 59.22 95 LYS A N 1
ATOM 792 C CA . LYS A 1 95 ? -16.085 22.565 4.386 1.00 59.22 95 LYS A CA 1
ATOM 793 C C . LYS A 1 95 ? -16.166 24.015 4.879 1.00 59.22 95 LYS A C 1
ATOM 795 O O . LYS A 1 95 ? -16.530 24.891 4.102 1.00 59.22 95 LYS A O 1
ATOM 800 N N . LYS A 1 96 ? -15.780 24.287 6.133 1.00 56.47 96 LYS A N 1
ATOM 801 C CA . LYS A 1 96 ? -15.778 25.647 6.700 1.00 56.47 96 LYS A CA 1
ATOM 802 C C . LYS A 1 96 ? -14.749 26.564 6.025 1.00 56.47 96 LYS A C 1
ATOM 804 O O . LYS A 1 96 ? -15.048 27.730 5.804 1.00 56.47 96 LYS A O 1
ATOM 809 N N . VAL A 1 97 ? -13.573 26.045 5.659 1.00 58.62 97 VAL A N 1
ATOM 810 C CA . VAL A 1 97 ? -12.545 26.806 4.920 1.00 58.62 97 VAL A CA 1
ATOM 811 C C . VAL A 1 97 ? -12.989 27.106 3.485 1.00 58.62 97 VAL A C 1
ATOM 813 O O . VAL A 1 97 ? -12.800 28.226 3.020 1.00 58.62 97 VAL A O 1
ATOM 816 N N . VAL A 1 98 ? -13.618 26.147 2.798 1.00 57.94 98 VAL A N 1
ATOM 817 C CA . VAL A 1 98 ? -14.143 26.359 1.436 1.00 57.94 98 VAL A CA 1
ATOM 818 C C . VAL A 1 98 ? -15.279 27.387 1.440 1.00 57.94 98 VAL A C 1
ATOM 820 O O . VAL A 1 98 ? -15.272 28.296 0.615 1.00 57.94 98 VAL A O 1
ATOM 823 N N . TYR A 1 99 ? -16.199 27.309 2.407 1.00 55.38 99 TYR A N 1
ATOM 824 C CA . TYR A 1 99 ? -17.293 28.276 2.535 1.00 55.38 99 TYR A CA 1
ATOM 825 C C . TYR A 1 99 ? -16.787 29.682 2.896 1.00 55.38 99 TYR A C 1
ATOM 827 O O . TYR A 1 99 ? -17.196 30.656 2.277 1.00 55.38 99 TYR A O 1
ATOM 835 N N . ALA A 1 100 ? -15.830 29.791 3.825 1.00 54.12 100 ALA A N 1
ATOM 836 C CA . ALA A 1 100 ? -15.227 31.074 4.192 1.00 54.12 100 ALA A CA 1
ATOM 837 C C . ALA A 1 100 ? -14.461 31.733 3.030 1.00 54.12 100 ALA A C 1
ATOM 839 O O . ALA A 1 100 ? -14.457 32.955 2.929 1.00 54.12 100 ALA A O 1
ATOM 840 N N . CYS A 1 101 ? -13.840 30.943 2.147 1.00 49.34 101 CYS A N 1
ATOM 841 C CA . CYS A 1 101 ? -13.163 31.453 0.951 1.00 49.34 101 CYS A CA 1
ATOM 842 C C . CYS A 1 101 ? -14.163 31.969 -0.102 1.00 49.34 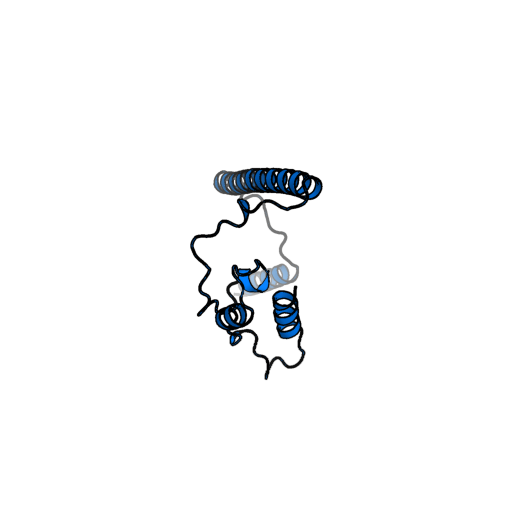101 CYS A C 1
ATOM 844 O O . CYS A 1 101 ? -13.889 32.973 -0.751 1.00 49.34 101 CYS A O 1
ATOM 846 N N . ALA A 1 102 ? -15.330 31.325 -0.232 1.00 54.97 102 ALA A N 1
ATOM 847 C CA . ALA A 1 102 ? -16.384 31.725 -1.167 1.00 54.97 102 ALA A CA 1
ATOM 848 C C . ALA A 1 102 ? -17.148 32.989 -0.726 1.00 54.97 102 ALA A C 1
ATOM 850 O O . ALA A 1 102 ? -17.608 33.751 -1.567 1.00 54.97 102 ALA A O 1
ATOM 851 N N . THR A 1 103 ? -17.272 33.248 0.581 1.00 56.94 103 THR A N 1
ATOM 852 C CA . THR A 1 103 ? -17.989 34.432 1.097 1.00 56.94 103 THR A CA 1
ATOM 853 C C . THR A 1 103 ? -17.130 35.696 1.190 1.00 56.94 103 THR A C 1
ATOM 855 O O . THR A 1 103 ? -17.660 36.775 1.435 1.00 56.94 103 THR A O 1
ATOM 858 N N . THR A 1 104 ? -15.808 35.599 1.020 1.00 52.12 104 THR A N 1
ATOM 859 C CA . THR A 1 104 ? -14.893 36.752 1.101 1.00 52.12 104 THR A CA 1
ATOM 860 C C . THR A 1 104 ? -14.303 37.125 -0.259 1.00 52.12 104 THR A C 1
ATOM 862 O O . THR A 1 104 ? -13.088 37.263 -0.381 1.00 52.12 104 THR A O 1
ATOM 865 N N . ASP A 1 105 ? -15.135 37.325 -1.283 1.00 51.06 105 ASP A N 1
ATOM 866 C CA . ASP A 1 105 ? -14.689 38.016 -2.507 1.00 51.06 105 ASP A CA 1
ATOM 867 C C . ASP A 1 105 ? -14.444 39.520 -2.244 1.00 51.06 105 ASP A C 1
ATOM 869 O O . ASP A 1 105 ? -13.535 40.127 -2.806 1.00 51.06 105 ASP A O 1
ATOM 873 N N . ALA A 1 106 ? -15.127 40.102 -1.248 1.00 50.34 106 ALA A N 1
ATOM 874 C CA . ALA A 1 106 ? -14.959 41.504 -0.847 1.00 50.34 10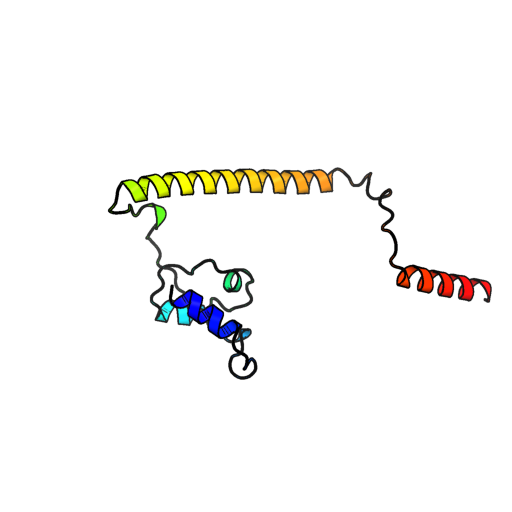6 ALA A CA 1
ATOM 875 C C . ALA A 1 106 ? -13.581 41.848 -0.236 1.00 50.34 106 ALA A C 1
ATOM 877 O O . ALA A 1 106 ? -13.240 43.019 -0.107 1.00 50.34 106 ALA A O 1
ATOM 878 N N . ASN A 1 107 ? -12.764 40.853 0.140 1.00 50.97 107 ASN A N 1
ATOM 879 C CA . ASN A 1 107 ? -11.472 41.070 0.813 1.00 50.97 107 ASN A CA 1
ATOM 880 C C . ASN A 1 107 ? -10.257 40.637 -0.033 1.00 50.97 107 ASN A C 1
ATOM 882 O O . ASN A 1 107 ? -9.140 40.490 0.474 1.00 50.97 107 ASN A O 1
ATOM 886 N N . ARG A 1 108 ? -10.460 40.414 -1.340 1.00 49.88 108 ARG A N 1
ATOM 887 C CA . ARG A 1 108 ? -9.380 40.109 -2.294 1.00 49.88 108 ARG A CA 1
ATOM 888 C C . ARG A 1 108 ? -8.609 41.362 -2.734 1.00 49.88 108 ARG A C 1
ATOM 890 O O . ARG A 1 108 ? -7.451 41.245 -3.121 1.00 49.88 108 ARG A O 1
ATOM 897 N N . VAL A 1 109 ? -9.208 42.547 -2.585 1.00 47.41 109 VAL A N 1
ATOM 898 C CA . VAL A 1 109 ? -8.619 43.847 -2.965 1.00 47.41 109 VAL A CA 1
ATOM 899 C C . VAL A 1 109 ? -7.546 44.332 -1.968 1.00 47.41 109 VAL A C 1
ATOM 901 O O . VAL A 1 109 ? -6.658 45.092 -2.339 1.00 47.41 109 VAL A O 1
ATOM 904 N N . SER A 1 110 ? -7.541 43.849 -0.719 1.00 47.38 110 SER A N 1
ATOM 905 C CA . SER A 1 110 ? -6.656 44.365 0.344 1.00 47.38 110 SER A CA 1
ATOM 906 C C . SER A 1 110 ? -5.355 43.576 0.556 1.00 47.38 110 SER A C 1
ATOM 908 O O . SER A 1 110 ? -4.430 44.066 1.205 1.00 47.38 110 SER A O 1
ATOM 910 N N . ARG A 1 111 ? -5.208 42.375 -0.019 1.00 55.38 111 ARG A N 1
ATOM 911 C CA . ARG A 1 111 ? -3.944 41.619 0.048 1.00 55.38 111 ARG A CA 1
ATOM 912 C C . ARG A 1 111 ? -3.044 41.969 -1.134 1.00 55.38 111 ARG A C 1
ATOM 914 O O . ARG A 1 111 ? -2.833 41.140 -2.019 1.00 55.38 111 ARG A O 1
ATOM 921 N N . LYS A 1 112 ? -2.455 43.173 -1.112 1.00 55.44 112 LYS A N 1
ATOM 922 C CA . LYS A 1 112 ? -1.264 43.474 -1.925 1.00 55.44 112 LYS A CA 1
ATOM 923 C C . LYS A 1 112 ? -0.185 42.449 -1.566 1.00 55.44 112 LYS A C 1
ATOM 925 O O . LYS A 1 112 ? 0.462 42.537 -0.522 1.00 55.44 112 LYS A O 1
ATOM 930 N N . ARG A 1 113 ? -0.032 41.417 -2.400 1.00 64.62 113 ARG A N 1
ATOM 931 C CA . ARG A 1 113 ? 1.087 40.475 -2.309 1.00 64.62 113 ARG A CA 1
ATOM 932 C C . ARG A 1 113 ? 2.358 41.307 -2.439 1.00 64.62 113 ARG A C 1
ATOM 934 O O . ARG A 1 113 ? 2.506 42.044 -3.408 1.00 64.62 113 ARG A O 1
ATOM 941 N N . LYS A 1 114 ? 3.252 41.233 -1.451 1.00 65.62 114 LYS A N 1
ATOM 942 C CA . LYS A 1 114 ? 4.563 41.882 -1.541 1.00 65.62 114 LYS A CA 1
ATOM 943 C C . LYS A 1 114 ? 5.292 41.272 -2.746 1.00 65.62 114 LYS A C 1
ATOM 945 O O . LYS A 1 114 ? 5.638 40.094 -2.707 1.00 65.62 114 LYS A O 1
ATOM 950 N N . LEU A 1 115 ? 5.445 42.050 -3.819 1.00 65.50 115 LEU A N 1
ATOM 951 C CA . LEU A 1 115 ? 6.176 41.650 -5.023 1.00 65.50 115 LEU A CA 1
ATOM 952 C C . LEU A 1 115 ? 7.612 41.278 -4.645 1.00 65.50 115 LEU A C 1
ATOM 954 O O . LEU A 1 115 ? 8.241 41.953 -3.823 1.00 65.50 115 LEU A O 1
ATOM 958 N N . THR A 1 116 ? 8.118 40.192 -5.223 1.00 73.19 116 THR A N 1
ATOM 959 C CA . THR A 1 116 ? 9.505 39.750 -5.018 1.00 73.19 116 THR A CA 1
ATOM 960 C C . THR A 1 116 ? 10.454 40.721 -5.731 1.00 73.19 116 THR A C 1
ATOM 962 O O . THR A 1 116 ? 10.070 41.295 -6.745 1.00 73.19 116 THR A O 1
ATOM 965 N N . GLY A 1 117 ? 11.688 40.912 -5.246 1.00 70.75 117 GLY A N 1
ATOM 966 C CA . GLY A 1 117 ? 12.605 41.952 -5.758 1.00 70.75 117 GLY A CA 1
ATOM 967 C C . GLY A 1 117 ? 12.785 41.969 -7.284 1.00 70.75 117 GLY A C 1
ATOM 968 O O . GLY A 1 117 ? 12.793 43.037 -7.884 1.00 70.75 117 GLY A O 1
ATOM 969 N N . LYS A 1 118 ? 12.795 40.793 -7.923 1.00 69.00 118 LYS A N 1
ATOM 970 C CA . LYS A 1 118 ? 12.882 40.659 -9.387 1.00 69.00 118 LYS A CA 1
ATOM 971 C C . LYS A 1 118 ? 11.683 41.248 -10.136 1.00 69.00 118 LYS A C 1
ATOM 973 O O . LYS A 1 118 ? 11.860 41.805 -11.204 1.00 69.00 118 LYS A O 1
ATOM 978 N N . GLN A 1 119 ? 10.481 41.157 -9.567 1.00 71.44 119 GLN A N 1
ATOM 979 C CA . GLN A 1 119 ? 9.269 41.705 -10.183 1.00 71.44 119 GLN A CA 1
ATOM 980 C C . GLN A 1 119 ? 9.222 43.235 -10.110 1.00 71.44 119 GLN A C 1
ATOM 982 O O . GLN A 1 119 ? 8.598 43.858 -10.957 1.00 71.44 119 GLN A O 1
ATOM 987 N N . ARG A 1 120 ? 9.882 43.847 -9.113 1.00 73.62 120 ARG A N 1
ATOM 988 C CA . ARG A 1 120 ? 9.989 45.312 -9.020 1.00 73.62 120 ARG A CA 1
ATOM 989 C C . ARG A 1 120 ? 10.918 45.873 -10.089 1.00 73.62 120 ARG A C 1
ATOM 991 O O . ARG A 1 120 ? 10.571 46.862 -10.713 1.00 73.62 120 ARG A O 1
ATOM 998 N N . GLN A 1 121 ? 12.050 45.209 -10.323 1.00 70.38 121 GLN A N 1
ATOM 999 C CA . GLN A 1 121 ? 13.005 45.621 -11.355 1.00 70.38 121 GLN A CA 1
ATOM 1000 C C . GLN A 1 121 ? 12.390 45.565 -12.752 1.00 70.38 121 GLN A C 1
ATOM 1002 O O . GLN A 1 121 ? 12.547 46.511 -13.504 1.00 70.38 121 GLN A O 1
ATOM 1007 N N . THR A 1 122 ? 11.631 44.511 -13.069 1.00 74.25 122 THR A N 1
ATOM 1008 C CA . THR A 1 122 ? 10.971 44.388 -14.380 1.00 74.25 122 THR A CA 1
ATOM 1009 C C . THR A 1 122 ? 9.887 45.437 -14.618 1.00 74.25 122 THR A C 1
ATOM 1011 O O . THR A 1 122 ? 9.625 45.782 -15.760 1.00 74.25 122 THR A O 1
ATOM 1014 N N . MET A 1 123 ? 9.229 45.908 -13.552 1.00 73.00 123 MET A N 1
ATOM 1015 C CA . MET A 1 123 ? 8.240 46.987 -13.649 1.00 73.00 123 MET A CA 1
ATOM 1016 C C . MET A 1 123 ? 8.933 48.330 -13.872 1.00 73.00 123 MET A C 1
ATOM 1018 O O . MET A 1 123 ? 8.542 49.042 -14.780 1.00 73.00 123 MET A O 1
ATOM 1022 N N . GLN A 1 124 ? 10.007 48.614 -13.127 1.00 70.56 124 GLN A N 1
ATOM 1023 C CA . GLN A 1 124 ? 10.797 49.836 -13.314 1.00 70.56 124 GLN A CA 1
ATOM 1024 C C . GLN A 1 124 ? 11.376 49.929 -14.728 1.00 70.56 124 GLN A C 1
ATOM 1026 O O . GLN A 1 124 ? 11.191 50.937 -15.387 1.00 70.56 124 GLN A O 1
ATOM 1031 N N . THR A 1 125 ? 11.968 48.848 -15.248 1.00 72.12 125 THR A N 1
ATOM 1032 C CA . THR A 1 125 ? 12.490 48.849 -16.625 1.00 72.12 125 THR A CA 1
ATOM 1033 C C . THR A 1 125 ? 11.407 49.038 -17.685 1.00 72.12 125 THR A C 1
ATOM 1035 O O . THR A 1 125 ? 11.707 49.560 -18.746 1.00 72.12 125 THR A O 1
ATOM 1038 N N . ALA A 1 126 ? 10.170 48.602 -17.425 1.00 75.75 126 ALA A N 1
ATOM 1039 C CA . ALA A 1 126 ? 9.063 48.800 -18.360 1.00 75.75 126 ALA A CA 1
ATOM 1040 C C . ALA A 1 126 ? 8.502 50.233 -18.294 1.00 75.75 126 ALA A C 1
ATOM 1042 O O . ALA A 1 126 ? 8.156 50.791 -19.327 1.00 75.75 126 ALA A O 1
ATOM 1043 N N . GLU A 1 127 ? 8.443 50.829 -17.099 1.00 72.69 127 GLU A N 1
ATOM 1044 C CA . GLU A 1 127 ? 8.040 52.230 -16.900 1.00 72.69 127 GLU A CA 1
ATOM 1045 C C . GLU A 1 127 ? 9.067 53.197 -17.524 1.00 72.69 127 GLU A C 1
ATOM 1047 O O . GLU A 1 127 ? 8.677 54.138 -18.210 1.00 72.69 127 GLU A O 1
ATOM 1052 N N . ASP A 1 128 ? 10.367 52.917 -17.377 1.00 72.25 128 ASP A N 1
ATOM 1053 C CA . ASP A 1 128 ? 11.450 53.723 -17.964 1.00 72.25 128 ASP A CA 1
ATOM 1054 C C . ASP A 1 128 ? 11.483 53.642 -19.512 1.00 72.25 128 ASP A C 1
ATOM 1056 O O . ASP A 1 128 ? 11.896 54.592 -20.177 1.00 72.25 128 ASP A O 1
ATOM 1060 N N . GLU A 1 129 ? 11.053 52.520 -20.109 1.00 71.00 129 GLU A N 1
ATOM 1061 C CA . GLU A 1 129 ? 10.946 52.362 -21.572 1.00 71.00 129 GLU A CA 1
ATOM 1062 C C . GLU A 1 129 ? 9.734 53.103 -22.164 1.00 71.00 129 GLU A C 1
ATOM 1064 O O . GLU A 1 129 ? 9.816 53.583 -23.295 1.00 71.00 129 GLU A O 1
ATOM 1069 N N . GLU A 1 130 ? 8.629 53.233 -21.419 1.00 71.50 130 GLU A N 1
ATOM 1070 C CA . GLU A 1 130 ? 7.449 54.001 -21.848 1.00 71.50 130 GLU A CA 1
ATOM 1071 C C . GLU A 1 130 ? 7.659 55.523 -21.764 1.00 71.50 130 GLU A C 1
ATOM 1073 O O . GLU A 1 130 ? 7.050 56.251 -22.541 1.00 71.50 130 GLU A O 1
ATOM 1078 N N . GLU A 1 131 ? 8.521 56.024 -20.872 1.00 65.94 131 GLU A N 1
ATOM 1079 C CA . GLU A 1 131 ? 8.802 57.469 -20.744 1.00 65.94 131 GLU A CA 1
ATOM 1080 C C . GLU A 1 131 ? 9.774 57.998 -21.825 1.00 65.94 131 GLU A C 1
ATOM 1082 O O . GLU A 1 131 ? 9.883 59.205 -22.048 1.00 65.94 131 GLU A O 1
ATOM 1087 N N . LEU A 1 132 ? 10.477 57.093 -22.516 1.00 59.44 132 LEU A N 1
ATOM 1088 C CA . LEU A 1 132 ? 11.412 57.395 -23.608 1.00 59.44 132 LEU A CA 1
ATOM 1089 C C . LEU A 1 132 ? 10.797 57.261 -25.017 1.00 59.44 132 LEU A C 1
ATOM 1091 O O . LEU A 1 132 ? 11.510 57.492 -26.000 1.00 59.44 132 LEU A O 1
ATOM 1095 N N . ALA A 1 133 ? 9.514 56.897 -25.122 1.00 54.25 133 ALA A N 1
ATOM 1096 C CA . ALA A 1 133 ? 8.752 56.777 -26.371 1.00 54.25 133 ALA A CA 1
ATOM 1097 C C . ALA A 1 133 ? 7.805 57.970 -26.585 1.00 54.25 133 ALA A C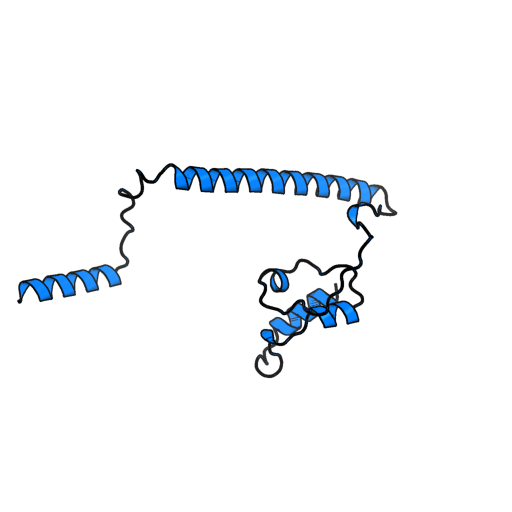 1
ATOM 1099 O O . ALA A 1 133 ? 7.696 58.417 -27.752 1.00 54.25 133 ALA A O 1
#

InterPro domains:
  IPR025313 ATP-dependent rRNA helicase SPB4-like, C-terminal extension [PF13959] (1-41)
  IPR025313 ATP-dependent rRNA helicase SPB4-like, C-terminal extension [SM01178] (1-43)

Foldseek 3Di:
DVLVVVLVCLVPDPCCVVSPNQPDASQVVCVVVVPLDDDPDPSVVVVSYDNPNHDHDPDDDPVPDADPDPVVRVVVVVVVVVVVVVVVVVVVVVVVVVVVVVVVPVCPVPPPPPDDPVVVVVVVVVVVVVVVD

pLDDT: mean 76.16, std 12.5, range [47.38, 93.38]

Secondary structure (DSSP, 8-state):
-HHHHHHHHHHH-S-TTTS-GGG--HHHHHHHTT-SS----HHHHTT-S--TT--PPTT--TTS---SSHHHHHHHHHHHHHHHHHHHHHHHHHHHHHHHHHH-GGGSSS------HHHHHHHHHHHHHHTT-

Organism: Noccaea caerulescens (NCBI:txid107243)